Protein AF-A0A7Y0S9S0-F1 (afdb_monomer_lite)

Sequence (117 aa):
QKLNEKGEPEDAVNPLSWAILESCGQLRSTQPNLSVRYHEGLNQEFLMGCIEVIKCGFGMPAFNNDEIVIPEFIKLGVEKEDAYNYASIGCIETAVPGKWGYRCTGMSFINFARILL

Radius of gyration: 16.3 Å; chains: 1; bounding box: 31×51×34 Å

InterPro domains:
  IPR004184 Pyruvate formate lyase domain [PF02901] (8-117)
  IPR004184 Pyruvate formate lyase domain [PS51554] (1-117)
  IPR051215 Glycyl Radical Enzyme [PTHR43641] (7-116)

Foldseek 3Di:
DAADPVRDDDEDDDVVLVVVLVVCLVVLDLPDAAEDEDEPRYDPVVVVSQVSSVVSPSRDDHYDYLVPQLVVCVVVVHDNNQSRQWDADDDGFIFRPPPTGDPCVPVDDDDPVVVVD

Organism: Vibrio parahaemolyticus (NCBI:txid670)

Structure (mmCIF, N/CA/C/O backbone):
data_AF-A0A7Y0S9S0-F1
#
_entry.id   AF-A0A7Y0S9S0-F1
#
loop_
_atom_site.group_PDB
_atom_site.id
_atom_site.type_symbol
_atom_site.label_atom_id
_atom_site.label_alt_id
_atom_site.label_comp_id
_atom_site.label_asym_id
_atom_site.label_entity_id
_atom_site.label_seq_id
_atom_site.pdbx_PDB_ins_code
_atom_site.Cartn_x
_atom_site.Cartn_y
_atom_site.Cartn_z
_atom_site.occupancy
_atom_site.B_iso_or_equiv
_atom_site.auth_seq_id
_atom_site.auth_comp_id
_atom_site.auth_asym_id
_atom_site.auth_atom_id
_atom_site.pdbx_PDB_model_num
ATOM 1 N N . GLN A 1 1 ? -6.874 3.714 4.053 1.00 91.50 1 GLN A N 1
ATOM 2 C CA . GLN A 1 1 ? -7.881 4.167 5.030 1.00 91.50 1 GLN A CA 1
ATOM 3 C C . GLN A 1 1 ? -7.255 4.305 6.410 1.00 91.50 1 GLN A C 1
ATOM 5 O O . GLN A 1 1 ? -6.431 3.479 6.792 1.00 91.50 1 GLN A O 1
ATOM 10 N N . LYS A 1 2 ? -7.659 5.324 7.167 1.00 93.31 2 LYS A N 1
ATOM 11 C CA . LYS A 1 2 ? -7.406 5.459 8.610 1.00 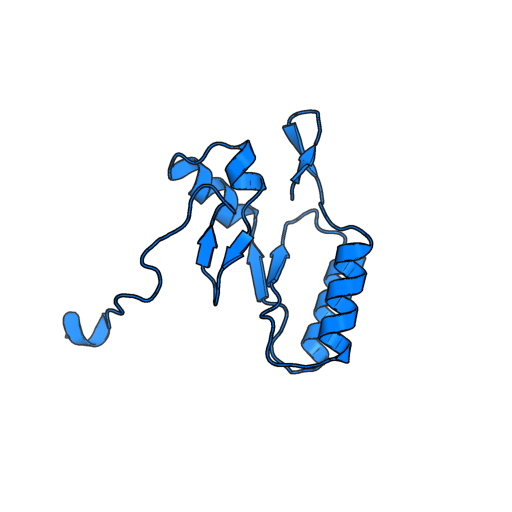93.31 2 LYS A CA 1
ATOM 12 C C . LYS A 1 2 ? -8.742 5.562 9.344 1.00 93.31 2 LYS A C 1
ATOM 14 O O . LYS A 1 2 ? -9.749 5.876 8.719 1.00 93.31 2 LYS A O 1
ATOM 19 N N . LEU A 1 3 ? -8.756 5.314 10.649 1.00 95.31 3 LEU A N 1
ATOM 20 C CA . LEU A 1 3 ? -9.943 5.569 11.466 1.00 95.31 3 LEU A CA 1
ATOM 21 C C . LEU A 1 3 ? -9.970 7.040 11.896 1.00 95.31 3 LEU A C 1
ATOM 23 O O . LEU A 1 3 ? -8.947 7.576 12.327 1.00 95.31 3 LEU A O 1
ATOM 27 N N . ASN A 1 4 ? -11.130 7.681 11.776 1.00 94.00 4 ASN A N 1
ATOM 28 C CA . ASN A 1 4 ? -11.375 9.016 12.319 1.00 94.00 4 ASN A CA 1
ATOM 29 C C . ASN A 1 4 ? -11.656 8.963 13.838 1.00 94.00 4 ASN A C 1
ATOM 31 O O . ASN A 1 4 ? -11.710 7.889 14.439 1.00 94.00 4 ASN A O 1
ATOM 35 N N . GLU A 1 5 ? -11.884 10.119 14.471 1.00 91.62 5 GLU A N 1
ATOM 36 C CA . GLU A 1 5 ? -12.188 10.213 15.915 1.00 91.62 5 GLU A CA 1
ATOM 37 C C . GLU A 1 5 ? -13.457 9.446 16.336 1.00 91.62 5 GLU A C 1
ATOM 39 O O . GLU A 1 5 ? -13.621 9.109 17.506 1.00 91.62 5 GLU A O 1
ATOM 44 N N . LYS A 1 6 ? -14.351 9.148 15.385 1.00 91.12 6 LYS A N 1
ATOM 45 C CA . LYS A 1 6 ? -15.583 8.375 15.596 1.00 91.12 6 LYS A CA 1
ATOM 46 C C . LYS A 1 6 ? -15.396 6.872 15.353 1.00 91.12 6 LYS A C 1
ATOM 48 O O . LYS A 1 6 ? -16.345 6.111 15.519 1.00 91.12 6 LYS A O 1
ATOM 53 N N . GLY A 1 7 ? -14.197 6.430 14.965 1.00 92.56 7 GLY A N 1
ATOM 54 C CA . GLY A 1 7 ? -13.908 5.031 14.642 1.00 92.56 7 GLY A CA 1
ATOM 55 C C . GLY A 1 7 ? -14.447 4.574 13.281 1.00 92.56 7 GLY A C 1
ATOM 56 O O . GLY A 1 7 ? -14.592 3.365 13.051 1.00 92.56 7 GLY A O 1
ATOM 57 N N . GLU A 1 8 ? -14.746 5.519 12.389 1.00 93.81 8 GLU A N 1
ATOM 58 C CA . GLU A 1 8 ? -15.183 5.273 11.014 1.00 93.81 8 GLU A CA 1
ATOM 59 C C . GLU A 1 8 ? -13.990 5.391 10.050 1.00 93.81 8 GLU A C 1
ATOM 61 O O . GLU A 1 8 ? -13.102 6.223 10.269 1.00 93.81 8 GLU A O 1
ATOM 66 N N . PRO A 1 9 ? -13.937 4.568 8.992 1.00 94.81 9 PRO A N 1
ATOM 67 C CA . PRO A 1 9 ? -12.878 4.649 7.999 1.00 94.81 9 PRO A CA 1
ATOM 68 C C . PRO A 1 9 ? -12.979 5.919 7.149 1.00 94.81 9 PRO A C 1
ATOM 70 O O . PRO A 1 9 ? -14.035 6.239 6.610 1.00 94.81 9 PRO A O 1
ATOM 73 N N . GLU A 1 10 ? -11.851 6.594 6.962 1.00 95.38 10 GLU A N 1
ATOM 74 C CA . GLU A 1 10 ? -11.698 7.708 6.030 1.00 95.38 10 GLU A CA 1
ATOM 75 C C . GLU A 1 10 ? -10.392 7.595 5.235 1.00 95.38 10 GLU A C 1
ATOM 77 O O . GLU A 1 10 ? -9.466 6.851 5.591 1.00 95.38 10 GLU A O 1
ATOM 82 N N . ASP A 1 11 ? -10.308 8.335 4.130 1.00 96.88 11 ASP A N 1
ATOM 83 C CA . ASP A 1 11 ? -9.075 8.413 3.361 1.00 96.88 11 ASP A CA 1
ATOM 84 C C . ASP A 1 11 ? -7.949 9.079 4.173 1.00 96.88 11 ASP A C 1
ATOM 86 O O . ASP A 1 11 ? -8.170 9.986 4.976 1.00 96.88 11 ASP A O 1
ATOM 90 N N . ALA A 1 12 ? -6.722 8.597 3.981 1.00 96.75 12 ALA A N 1
ATOM 91 C CA . ALA A 1 12 ? -5.548 9.053 4.729 1.00 96.75 12 ALA A CA 1
ATOM 92 C C . ALA A 1 12 ? -4.569 9.880 3.878 1.00 96.75 12 ALA A C 1
ATOM 94 O O . ALA A 1 12 ? -3.533 10.318 4.394 1.00 96.75 12 ALA A O 1
ATOM 95 N N . VAL A 1 13 ? -4.876 10.083 2.590 1.00 97.69 13 VAL A N 1
ATOM 96 C CA . VAL A 1 13 ? -4.058 10.889 1.678 1.00 97.69 13 VAL A CA 1
ATOM 97 C C . VAL A 1 13 ? -3.933 12.311 2.213 1.00 97.69 13 VAL A C 1
ATOM 99 O O . VAL A 1 13 ? -4.899 12.935 2.646 1.00 97.69 13 VAL A O 1
ATOM 102 N N . ASN A 1 14 ? -2.711 12.829 2.188 1.00 97.06 14 ASN A N 1
ATOM 103 C CA . ASN A 1 14 ? -2.390 14.171 2.649 1.00 97.06 14 ASN A CA 1
ATOM 104 C C . ASN A 1 14 ? -1.231 14.759 1.813 1.00 97.06 14 ASN A C 1
ATOM 106 O O . ASN A 1 14 ? -0.650 14.049 0.987 1.00 97.06 14 ASN A O 1
ATOM 110 N N . PRO A 1 15 ? -0.861 16.041 1.995 1.00 98.12 15 PRO A N 1
ATOM 111 C CA . PRO A 1 15 ? 0.201 16.666 1.203 1.00 98.12 15 PRO A CA 1
ATOM 112 C C . PRO A 1 15 ? 1.562 15.954 1.277 1.00 98.12 15 PRO A C 1
ATOM 114 O O . PRO A 1 15 ? 2.314 15.972 0.305 1.00 98.12 15 PRO A O 1
ATOM 117 N N . LEU A 1 16 ? 1.883 15.284 2.390 1.00 98.00 16 LEU A N 1
ATOM 118 C CA . LEU A 1 16 ? 3.118 14.503 2.498 1.00 98.00 16 LEU A CA 1
ATOM 119 C C . LEU A 1 16 ? 3.064 13.239 1.626 1.00 98.00 16 LEU A C 1
ATOM 121 O O . LEU A 1 16 ? 4.078 12.867 1.042 1.00 98.00 16 LEU A O 1
ATOM 125 N N . SER A 1 17 ? 1.892 12.609 1.484 1.00 97.69 17 SER A N 1
ATOM 126 C CA . SER A 1 17 ? 1.691 11.488 0.552 1.00 97.69 17 SER A CA 1
ATOM 127 C C . SER A 1 17 ? 2.050 11.885 -0.882 1.00 97.69 17 SER A C 1
ATOM 129 O O . SER A 1 17 ? 2.754 11.143 -1.563 1.00 97.69 17 SER A O 1
ATOM 131 N N . TRP A 1 18 ? 1.618 13.074 -1.313 1.00 98.06 18 TRP A N 1
ATOM 132 C CA . TRP A 1 18 ? 1.956 13.635 -2.623 1.00 98.06 18 TRP A CA 1
ATOM 133 C C . TRP A 1 18 ? 3.450 13.913 -2.764 1.00 98.06 18 TRP A C 1
ATOM 135 O O . TRP A 1 18 ? 4.067 13.448 -3.719 1.00 98.06 18 TRP A O 1
ATOM 145 N N . ALA A 1 19 ? 4.055 14.582 -1.779 1.00 98.06 19 ALA A N 1
ATOM 146 C CA . ALA A 1 19 ? 5.483 14.889 -1.805 1.00 98.06 19 ALA A CA 1
ATOM 147 C C . ALA A 1 19 ? 6.350 13.623 -1.927 1.00 98.06 19 ALA A C 1
ATOM 149 O O . ALA A 1 19 ? 7.325 13.609 -2.680 1.00 98.06 19 ALA A O 1
ATOM 150 N N . ILE A 1 20 ? 5.988 12.542 -1.226 1.00 96.88 20 ILE A N 1
ATOM 151 C CA . ILE A 1 20 ? 6.676 11.247 -1.325 1.00 96.88 20 ILE A CA 1
ATOM 152 C C . ILE A 1 20 ? 6.494 10.644 -2.723 1.00 96.88 20 ILE A C 1
ATOM 154 O O . ILE A 1 20 ? 7.475 10.236 -3.344 1.00 96.88 20 ILE A O 1
ATOM 158 N N . LEU A 1 21 ? 5.257 10.610 -3.227 1.00 96.94 21 LEU A N 1
ATOM 159 C CA . LEU A 1 21 ? 4.931 10.039 -4.533 1.00 96.94 21 LEU A CA 1
ATOM 160 C C . LEU A 1 21 ? 5.695 10.741 -5.668 1.00 96.94 21 LEU A C 1
ATOM 162 O O . LEU A 1 21 ? 6.340 10.084 -6.487 1.00 96.94 21 LEU A O 1
ATOM 166 N N . GLU A 1 22 ? 5.679 12.074 -5.674 1.00 95.94 22 GLU A N 1
ATOM 167 C CA . GLU A 1 22 ? 6.394 12.899 -6.649 1.00 95.94 22 GLU A CA 1
ATOM 168 C C . GLU A 1 22 ? 7.910 12.706 -6.553 1.00 95.94 22 GLU A C 1
ATOM 170 O O . GLU A 1 22 ? 8.575 12.520 -7.574 1.00 95.94 22 GLU A O 1
ATOM 175 N N . SER A 1 23 ? 8.455 12.675 -5.332 1.00 95.75 23 SER A N 1
ATOM 176 C CA . SER A 1 23 ? 9.887 12.449 -5.103 1.00 95.75 23 SER A CA 1
ATOM 177 C C . SER A 1 23 ? 10.337 11.099 -5.664 1.00 95.75 23 SER A C 1
ATOM 179 O O . SER A 1 23 ? 11.361 11.023 -6.344 1.00 95.75 23 SER A O 1
ATOM 181 N N . CYS A 1 24 ? 9.561 10.033 -5.442 1.00 94.25 24 CYS A N 1
ATOM 182 C CA . CYS A 1 24 ? 9.845 8.713 -6.005 1.00 94.25 24 CYS A CA 1
ATOM 183 C C . CYS A 1 24 ? 9.791 8.718 -7.540 1.00 94.25 24 CYS A C 1
ATOM 185 O O . CYS A 1 24 ? 10.699 8.187 -8.183 1.00 94.25 24 CYS A O 1
ATOM 187 N N . GLY A 1 25 ? 8.773 9.351 -8.133 1.00 94.00 25 GLY A N 1
ATOM 188 C CA . GLY A 1 25 ? 8.632 9.458 -9.589 1.00 94.00 25 GLY A CA 1
ATOM 189 C C . GLY A 1 25 ? 9.754 10.253 -10.267 1.00 94.00 25 GLY A C 1
ATOM 190 O O . GLY A 1 25 ? 10.168 9.916 -11.380 1.00 94.00 25 GLY A O 1
ATOM 191 N N . GLN A 1 26 ? 10.287 11.277 -9.593 1.00 94.75 26 GLN A N 1
ATOM 192 C CA . GLN A 1 26 ? 11.434 12.054 -10.073 1.00 94.75 26 GLN A CA 1
ATOM 193 C C . GLN A 1 26 ? 12.755 11.298 -9.911 1.00 94.75 26 GLN A C 1
ATOM 195 O O . GLN A 1 26 ? 13.566 11.276 -10.836 1.00 94.75 26 GLN A O 1
ATOM 200 N N . LEU A 1 27 ? 12.968 10.666 -8.753 1.00 94.62 27 LEU A N 1
ATOM 201 C CA . LEU A 1 27 ? 14.215 9.972 -8.440 1.00 94.62 27 LEU A CA 1
ATOM 202 C C . LEU A 1 27 ? 14.403 8.711 -9.292 1.00 94.62 27 LEU A C 1
ATOM 204 O O . LEU A 1 27 ? 15.531 8.395 -9.663 1.00 94.62 27 LEU A O 1
ATOM 208 N N . ARG A 1 28 ? 13.312 7.983 -9.584 1.00 90.19 28 ARG A N 1
ATOM 209 C CA . ARG A 1 28 ? 13.312 6.723 -10.359 1.00 90.19 28 ARG A CA 1
ATOM 210 C C . ARG A 1 28 ? 14.336 5.700 -9.854 1.00 90.19 28 ARG A C 1
ATOM 212 O O . ARG A 1 28 ? 14.887 4.913 -10.621 1.00 90.19 28 ARG A O 1
ATOM 219 N N . SER A 1 29 ? 14.606 5.734 -8.553 1.00 89.00 29 SER A N 1
ATOM 220 C CA . SER A 1 29 ? 15.487 4.787 -7.880 1.00 89.00 29 SER A CA 1
ATOM 221 C C . SER A 1 29 ? 14.725 3.503 -7.579 1.00 89.00 29 SER A C 1
ATOM 223 O O . SER A 1 29 ? 13.528 3.516 -7.299 1.00 89.00 29 SER A O 1
ATOM 225 N N . THR A 1 30 ? 15.440 2.384 -7.568 1.00 85.00 30 THR A N 1
ATOM 226 C CA . THR A 1 30 ? 14.905 1.087 -7.135 1.00 85.00 30 THR A CA 1
ATOM 227 C C . THR A 1 30 ? 14.663 1.018 -5.626 1.00 85.00 30 THR A C 1
ATOM 229 O O . THR A 1 30 ? 14.109 0.034 -5.143 1.00 85.00 30 THR A O 1
ATOM 232 N N . GLN A 1 31 ? 15.129 2.014 -4.866 1.00 89.88 31 GLN A N 1
ATOM 233 C CA . GLN A 1 31 ? 14.978 2.111 -3.415 1.00 89.88 31 GLN A CA 1
ATOM 234 C C . GLN A 1 31 ? 14.653 3.554 -2.990 1.00 89.88 31 GLN A C 1
ATOM 236 O O . GLN A 1 31 ? 15.245 4.485 -3.550 1.00 89.88 31 GLN A O 1
ATOM 241 N N . PRO A 1 32 ? 13.792 3.754 -1.975 1.00 88.88 32 PRO A N 1
ATOM 242 C CA . PRO A 1 32 ? 13.047 2.730 -1.227 1.00 88.88 32 PRO A CA 1
ATOM 243 C C . PRO A 1 32 ? 11.920 2.093 -2.059 1.00 88.88 32 PRO A C 1
ATOM 245 O O . PRO A 1 32 ? 11.480 2.673 -3.047 1.00 88.88 32 PRO A O 1
ATOM 248 N N . ASN A 1 33 ? 11.443 0.909 -1.660 1.00 89.62 33 ASN A N 1
ATOM 249 C CA . ASN A 1 33 ? 10.257 0.302 -2.271 1.00 89.62 33 ASN A CA 1
ATOM 250 C C . ASN A 1 33 ? 8.995 1.080 -1.860 1.00 89.62 33 ASN A C 1
ATOM 252 O O . ASN A 1 33 ? 8.606 1.062 -0.689 1.00 89.62 33 ASN A O 1
ATOM 256 N N . LEU A 1 34 ? 8.375 1.779 -2.812 1.00 94.06 34 LEU A N 1
ATOM 257 C CA . LEU A 1 34 ? 7.160 2.548 -2.569 1.00 94.06 34 LEU A CA 1
ATOM 258 C C . LEU A 1 34 ? 5.920 1.655 -2.687 1.00 94.06 34 LEU A C 1
ATOM 260 O O . LEU A 1 34 ? 5.659 1.058 -3.733 1.00 94.06 34 LEU A O 1
ATOM 264 N N . SER A 1 35 ? 5.110 1.646 -1.632 1.00 95.00 35 SER A N 1
ATOM 265 C CA . SER A 1 35 ? 3.787 1.022 -1.619 1.00 95.00 35 SER A CA 1
ATOM 266 C C . SER A 1 35 ? 2.706 2.052 -1.307 1.00 95.00 35 SER A C 1
ATOM 268 O O . SER A 1 35 ? 2.922 3.005 -0.558 1.00 95.00 35 SER A O 1
ATOM 270 N N . VAL A 1 36 ? 1.535 1.855 -1.903 1.00 96.62 36 VAL A N 1
ATOM 271 C CA . VAL A 1 36 ? 0.334 2.659 -1.708 1.00 96.62 36 VAL A CA 1
ATOM 272 C C . VAL A 1 36 ? -0.783 1.739 -1.242 1.00 96.62 36 VAL A C 1
ATOM 274 O O . VAL A 1 36 ? -1.065 0.703 -1.843 1.00 96.62 36 VAL A O 1
ATOM 277 N N . ARG A 1 37 ? -1.448 2.134 -0.161 1.00 97.19 37 ARG A N 1
ATOM 278 C CA . ARG A 1 37 ? -2.659 1.464 0.306 1.00 97.19 37 ARG A CA 1
ATOM 279 C C . ARG A 1 37 ? -3.851 1.952 -0.508 1.00 97.19 37 ARG A C 1
ATOM 281 O O . ARG A 1 37 ? -4.148 3.145 -0.519 1.00 97.19 37 ARG A O 1
ATOM 288 N N . TYR A 1 38 ? -4.495 1.029 -1.207 1.00 97.12 38 TYR A N 1
ATOM 289 C CA . TYR A 1 38 ? -5.668 1.271 -2.032 1.00 97.12 38 TYR A CA 1
A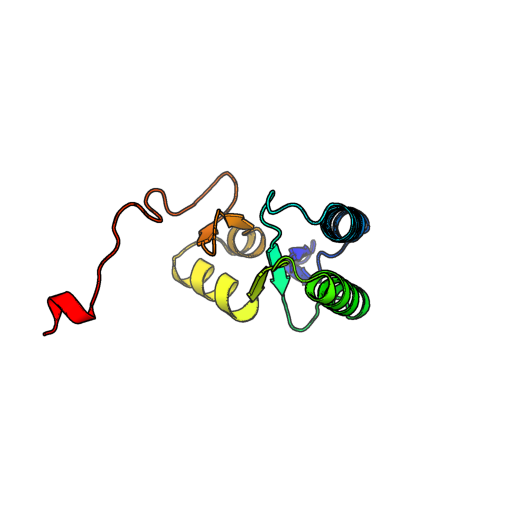TOM 290 C C . TYR A 1 38 ? -6.940 0.940 -1.262 1.00 97.12 38 TYR A C 1
ATOM 292 O O . TYR A 1 38 ? -6.987 -0.038 -0.519 1.00 97.12 38 TYR A O 1
ATOM 300 N N . HIS A 1 39 ? -7.968 1.748 -1.495 1.00 97.00 39 HIS A N 1
ATOM 301 C CA . HIS A 1 39 ? -9.339 1.466 -1.103 1.00 97.00 39 HIS A CA 1
ATOM 302 C C . HIS A 1 39 ? -10.326 2.124 -2.062 1.00 97.00 39 HIS A C 1
ATOM 304 O O . HIS A 1 39 ? -9.953 3.035 -2.802 1.00 97.00 39 HIS A O 1
ATOM 310 N N . GLU A 1 40 ? -11.585 1.697 -2.025 1.00 95.31 40 GLU A N 1
ATOM 311 C CA . GLU A 1 40 ? -12.661 2.219 -2.876 1.00 95.31 40 GLU A CA 1
ATOM 312 C C . GLU A 1 40 ? -12.836 3.743 -2.743 1.00 95.31 40 GLU A C 1
ATOM 314 O O . GLU A 1 40 ? -13.073 4.436 -3.732 1.00 95.31 40 GLU A O 1
ATOM 319 N N . GLY A 1 41 ? -12.658 4.282 -1.534 1.00 95.00 41 GLY A N 1
ATOM 320 C CA . GLY A 1 41 ? -12.775 5.712 -1.240 1.00 95.00 41 GLY A CA 1
ATOM 321 C C . GLY A 1 41 ? -11.491 6.522 -1.442 1.00 95.00 41 GLY A C 1
ATOM 322 O O . GLY A 1 41 ? -11.418 7.650 -0.952 1.00 95.00 41 GLY A O 1
ATOM 323 N N . LEU A 1 42 ? -10.450 5.961 -2.071 1.00 97.00 42 LEU A N 1
ATOM 324 C CA . LEU A 1 42 ? -9.171 6.650 -2.256 1.00 97.00 42 LEU A CA 1
ATOM 325 C C . LEU A 1 42 ? -9.361 7.904 -3.117 1.00 97.00 42 LEU A C 1
ATOM 327 O O . LEU A 1 42 ? -10.054 7.870 -4.138 1.00 97.00 42 LEU A O 1
ATOM 331 N N . ASN A 1 43 ? -8.709 9.007 -2.733 1.00 96.62 43 ASN A N 1
ATOM 332 C CA . ASN A 1 43 ? -8.716 10.232 -3.524 1.00 96.62 43 ASN A CA 1
ATOM 333 C C . ASN A 1 43 ? -8.333 9.948 -4.994 1.00 96.62 43 ASN A C 1
ATOM 335 O O . ASN A 1 43 ? -7.241 9.459 -5.290 1.00 96.62 43 ASN A O 1
ATOM 339 N N . GLN A 1 44 ? -9.248 10.268 -5.915 1.00 96.88 44 GLN A N 1
ATOM 340 C CA . GLN A 1 44 ? -9.102 9.939 -7.337 1.00 96.88 44 GLN A CA 1
ATOM 341 C C . GLN A 1 44 ? -7.928 10.668 -7.996 1.00 96.88 44 GLN A C 1
ATOM 343 O O . GLN A 1 44 ? -7.243 10.089 -8.834 1.00 96.88 44 GLN A O 1
ATOM 348 N N . GLU A 1 45 ? -7.644 11.909 -7.598 1.00 97.81 45 GLU A N 1
ATOM 349 C CA . GLU A 1 45 ? -6.493 12.651 -8.122 1.00 97.81 45 GLU A CA 1
ATOM 350 C C . GLU A 1 45 ? -5.183 11.983 -7.696 1.00 97.81 45 GLU A C 1
ATOM 352 O O . GLU A 1 45 ? -4.291 11.793 -8.521 1.00 97.81 45 GLU A O 1
ATOM 357 N N . PHE A 1 46 ? -5.091 11.541 -6.439 1.00 98.25 46 PHE A N 1
ATOM 358 C CA . PHE A 1 46 ? -3.930 10.813 -5.930 1.00 98.25 46 PHE A CA 1
ATOM 359 C C . PHE A 1 46 ? -3.746 9.466 -6.630 1.00 98.25 46 PHE A C 1
ATOM 361 O O . PHE A 1 46 ? -2.624 9.106 -6.994 1.00 98.25 46 PHE A O 1
ATOM 368 N N . LEU A 1 47 ? -4.840 8.740 -6.883 1.00 97.69 47 LEU A N 1
ATOM 369 C CA . LEU A 1 47 ? -4.798 7.508 -7.668 1.00 97.69 47 LEU A CA 1
ATOM 370 C C . LEU A 1 47 ? -4.256 7.772 -9.080 1.00 97.69 47 LEU A C 1
ATOM 372 O O . LEU A 1 47 ? -3.358 7.059 -9.525 1.00 97.69 47 LEU A O 1
ATOM 376 N N . MET A 1 48 ? -4.727 8.822 -9.756 1.00 97.88 48 MET A N 1
ATOM 377 C CA . MET A 1 48 ? -4.199 9.216 -11.066 1.00 97.88 48 MET A CA 1
ATOM 378 C C . MET A 1 48 ? -2.720 9.612 -10.999 1.00 97.88 48 MET A C 1
ATOM 380 O O . MET A 1 48 ? -1.946 9.202 -11.863 1.00 97.88 48 MET A O 1
ATOM 384 N N . GLY A 1 49 ? -2.297 10.316 -9.947 1.00 97.62 49 GLY A N 1
ATOM 385 C CA . GLY A 1 49 ? -0.885 10.602 -9.687 1.00 97.62 49 GLY A CA 1
ATOM 386 C C . GLY A 1 49 ? -0.043 9.328 -9.570 1.00 97.62 49 GLY A C 1
ATOM 387 O O . GLY A 1 49 ? 1.043 9.245 -10.143 1.00 97.62 49 GLY A O 1
ATOM 388 N N . CYS A 1 50 ? -0.563 8.291 -8.906 1.00 97.56 50 CYS A N 1
ATOM 389 C CA . CYS A 1 50 ? 0.111 6.995 -8.824 1.00 97.56 50 CYS A CA 1
ATOM 390 C C . CYS A 1 50 ? 0.278 6.359 -10.210 1.00 97.56 50 CYS A C 1
ATOM 392 O O . CYS A 1 50 ? 1.347 5.832 -10.513 1.00 97.56 50 CYS A O 1
ATOM 394 N N . ILE A 1 51 ? -0.739 6.446 -11.074 1.00 97.12 51 ILE A N 1
ATOM 395 C CA . ILE A 1 51 ? -0.656 5.951 -12.456 1.00 97.12 51 ILE A CA 1
ATOM 396 C C . ILE A 1 51 ? 0.416 6.700 -13.261 1.00 97.12 51 ILE A C 1
ATOM 398 O O . ILE A 1 51 ? 1.163 6.067 -14.008 1.00 97.12 51 ILE A O 1
ATOM 402 N N . GLU A 1 52 ? 0.550 8.018 -13.096 1.00 96.75 52 GLU A N 1
ATOM 403 C CA . GLU A 1 52 ? 1.629 8.780 -13.746 1.00 96.75 52 GLU A CA 1
ATOM 404 C C . GLU A 1 52 ? 3.024 8.331 -13.280 1.00 96.75 52 GLU A C 1
ATOM 406 O O . GLU A 1 52 ? 3.949 8.219 -14.089 1.00 96.75 52 GLU A O 1
ATOM 411 N N . VAL A 1 53 ? 3.183 7.974 -12.002 1.00 95.69 53 VAL A N 1
ATOM 412 C CA . VAL A 1 5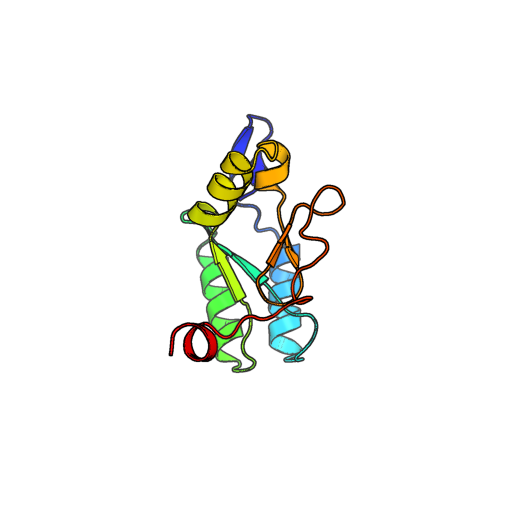3 ? 4.440 7.396 -11.498 1.00 95.69 53 VAL A CA 1
ATOM 413 C C . VAL A 1 53 ? 4.705 6.014 -12.102 1.00 95.69 53 VAL A C 1
ATOM 415 O O . VAL A 1 53 ? 5.829 5.752 -12.531 1.00 95.69 53 VAL A O 1
ATOM 418 N N . ILE A 1 54 ? 3.685 5.162 -12.250 1.00 96.19 54 ILE A N 1
ATOM 419 C CA . ILE A 1 54 ? 3.825 3.844 -12.903 1.00 96.19 54 ILE A CA 1
ATOM 420 C C . ILE A 1 54 ? 4.312 3.993 -14.343 1.00 96.19 54 ILE A C 1
ATOM 422 O O . ILE A 1 54 ? 5.196 3.249 -14.779 1.00 96.19 54 ILE A O 1
ATOM 426 N N . LYS A 1 55 ? 3.801 4.990 -15.077 1.00 95.69 55 LYS A N 1
ATOM 427 C CA . LYS A 1 55 ? 4.237 5.294 -16.451 1.00 95.69 55 LYS A CA 1
ATOM 428 C C . LYS A 1 55 ? 5.725 5.635 -16.555 1.00 95.69 55 LYS A C 1
ATOM 430 O O . LYS A 1 55 ? 6.293 5.495 -17.636 1.00 95.69 55 LYS A O 1
ATOM 435 N N . CYS A 1 56 ? 6.383 6.028 -15.462 1.00 93.94 56 CYS A N 1
ATOM 436 C CA . CYS A 1 56 ? 7.831 6.245 -15.448 1.00 93.94 56 CYS A CA 1
ATOM 437 C C . CYS A 1 56 ? 8.640 4.942 -15.614 1.00 93.94 56 CYS A C 1
ATOM 439 O O . CYS A 1 56 ? 9.842 5.015 -15.862 1.00 93.94 56 CYS A O 1
ATOM 441 N N . GLY A 1 57 ? 8.011 3.765 -15.496 1.00 93.12 57 GLY A N 1
ATOM 442 C CA . GLY A 1 57 ? 8.580 2.492 -15.952 1.00 93.12 57 GLY A CA 1
ATOM 443 C C . GLY A 1 57 ? 9.587 1.830 -15.009 1.00 93.12 57 GLY A C 1
ATOM 444 O O . GLY A 1 57 ? 10.288 0.915 -15.427 1.00 93.12 57 GLY A O 1
ATOM 445 N N . PHE A 1 58 ? 9.662 2.259 -13.746 1.00 91.81 58 PHE A N 1
ATOM 446 C CA . PHE A 1 58 ? 10.577 1.689 -12.743 1.00 91.81 58 PHE A CA 1
ATOM 447 C C . PHE A 1 58 ? 9.889 0.730 -11.749 1.00 91.81 58 PHE A C 1
ATOM 449 O O . PHE A 1 58 ? 10.511 0.286 -10.789 1.00 91.81 58 PHE A O 1
ATOM 456 N N . GLY A 1 59 ? 8.619 0.380 -11.999 1.00 88.12 59 GLY A N 1
ATOM 457 C CA . GLY A 1 59 ? 7.904 -0.694 -11.296 1.00 88.12 59 GLY A CA 1
ATOM 458 C C . GLY A 1 59 ? 7.168 -0.305 -10.007 1.00 88.12 59 GLY A C 1
ATOM 459 O O . GLY A 1 59 ? 6.704 -1.197 -9.306 1.00 88.12 59 GLY A O 1
ATOM 460 N N . MET A 1 60 ? 7.044 0.988 -9.690 1.00 92.06 60 MET A N 1
ATOM 461 C CA . MET A 1 60 ? 6.390 1.493 -8.471 1.00 92.06 60 MET A CA 1
ATOM 462 C C . MET A 1 60 ? 5.239 2.470 -8.791 1.00 92.06 60 MET A C 1
ATOM 464 O O . MET A 1 60 ? 5.250 3.062 -9.873 1.00 92.06 60 MET A O 1
ATOM 468 N N . PRO A 1 61 ? 4.301 2.713 -7.851 1.00 94.69 61 PRO A N 1
ATOM 469 C CA . PRO A 1 61 ? 4.145 2.036 -6.559 1.00 94.69 61 PRO A CA 1
ATOM 470 C C . PRO A 1 61 ? 3.504 0.644 -6.662 1.00 94.69 61 PRO A C 1
ATOM 472 O O . PRO A 1 61 ? 2.752 0.354 -7.589 1.00 94.69 61 PRO A O 1
ATOM 475 N N . ALA A 1 62 ? 3.766 -0.200 -5.662 1.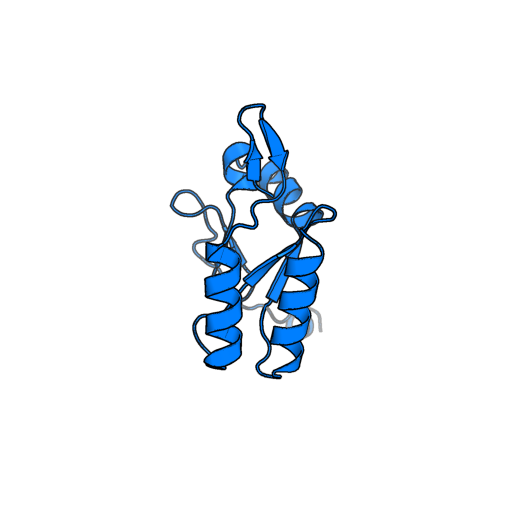00 94.81 62 ALA A N 1
ATOM 476 C CA . ALA A 1 62 ? 2.963 -1.394 -5.401 1.00 94.81 62 ALA A CA 1
ATOM 477 C C . ALA A 1 62 ? 1.650 -1.012 -4.697 1.00 94.81 62 ALA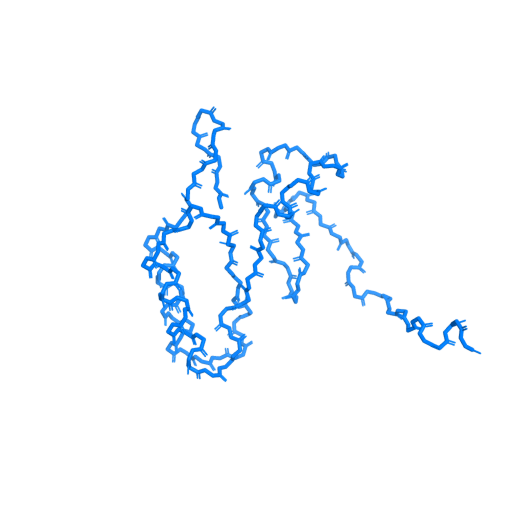 A C 1
ATOM 479 O O . ALA A 1 62 ? 1.643 -0.092 -3.880 1.00 94.81 62 ALA A O 1
ATOM 480 N N . PHE A 1 63 ? 0.556 -1.730 -4.961 1.00 95.88 63 PHE A N 1
ATOM 481 C CA . PHE A 1 63 ? -0.729 -1.487 -4.300 1.00 95.88 63 PHE A CA 1
ATOM 482 C C . PHE A 1 63 ? -1.099 -2.604 -3.327 1.00 95.88 63 PHE A C 1
ATOM 484 O O . PHE A 1 63 ? -1.078 -3.782 -3.682 1.00 95.88 63 PHE A O 1
ATOM 491 N N . ASN A 1 64 ? -1.508 -2.223 -2.119 1.00 95.69 64 ASN A N 1
ATOM 492 C CA . ASN A 1 64 ? -2.077 -3.126 -1.121 1.00 95.69 64 ASN A CA 1
ATOM 493 C C . ASN A 1 64 ? -3.547 -2.762 -0.902 1.00 95.69 64 ASN A C 1
ATOM 495 O O . ASN A 1 64 ? -3.843 -1.611 -0.609 1.00 95.69 64 ASN A O 1
ATOM 499 N N . ASN A 1 65 ? -4.456 -3.723 -1.057 1.00 96.31 65 ASN A N 1
ATOM 500 C CA . ASN A 1 65 ? -5.897 -3.494 -0.965 1.00 96.31 65 ASN A CA 1
ATOM 501 C C . ASN A 1 65 ? -6.374 -3.573 0.500 1.00 96.31 65 ASN A C 1
ATOM 503 O O . ASN A 1 65 ? -6.281 -4.632 1.126 1.00 96.31 65 ASN A O 1
ATOM 507 N N . ASP A 1 66 ? -6.893 -2.464 1.025 1.00 97.31 66 ASP A N 1
ATOM 508 C CA . ASP A 1 66 ? -7.371 -2.351 2.405 1.00 97.31 66 ASP A CA 1
ATOM 509 C C . ASP A 1 66 ? -8.604 -3.238 2.671 1.00 97.31 66 ASP A C 1
ATOM 511 O O . ASP A 1 66 ? -8.710 -3.807 3.758 1.00 97.31 66 ASP A O 1
ATOM 515 N N . GLU A 1 67 ? -9.507 -3.410 1.697 1.00 96.62 67 GLU A N 1
ATOM 516 C CA . GLU A 1 67 ? -10.707 -4.258 1.808 1.00 96.62 67 GLU A CA 1
ATOM 517 C C . GLU A 1 67 ? -10.384 -5.749 1.973 1.00 96.62 67 GLU A C 1
ATOM 519 O O . GLU A 1 67 ? -11.220 -6.511 2.456 1.00 96.62 67 GLU A O 1
ATOM 524 N N . ILE A 1 68 ? -9.179 -6.176 1.595 1.00 96.62 68 ILE A N 1
ATOM 525 C CA . ILE A 1 68 ? -8.695 -7.546 1.797 1.00 96.62 68 ILE A CA 1
ATOM 526 C C . ILE A 1 68 ? -7.805 -7.634 3.032 1.00 96.62 68 ILE A C 1
ATOM 528 O O . ILE A 1 68 ? -7.964 -8.530 3.861 1.00 96.62 68 ILE A O 1
ATOM 532 N N . VAL A 1 69 ? -6.854 -6.711 3.163 1.00 95.50 69 VAL A N 1
ATOM 533 C CA . VAL A 1 69 ? -5.819 -6.794 4.194 1.00 95.50 69 VAL A CA 1
ATOM 534 C C . VAL A 1 69 ? -6.405 -6.571 5.589 1.00 95.50 69 VAL A C 1
ATOM 536 O O . VAL A 1 69 ? -6.130 -7.355 6.498 1.00 95.50 69 VAL A O 1
ATOM 539 N N . ILE A 1 70 ? -7.238 -5.542 5.773 1.00 96.38 70 ILE A N 1
ATOM 540 C CA . ILE A 1 70 ? -7.757 -5.166 7.097 1.00 96.38 70 ILE A CA 1
ATOM 541 C C . ILE A 1 70 ? -8.654 -6.267 7.693 1.00 96.38 70 ILE A C 1
ATOM 543 O O . ILE A 1 70 ? -8.426 -6.637 8.849 1.00 96.38 70 ILE A O 1
ATOM 547 N N . PRO A 1 71 ? -9.628 -6.851 6.961 1.00 96.50 71 PRO A N 1
ATOM 548 C CA . PRO A 1 71 ? -10.440 -7.935 7.512 1.00 96.50 71 PRO A CA 1
ATOM 549 C C . PRO A 1 71 ? -9.626 -9.175 7.890 1.00 96.50 71 PRO A C 1
ATOM 551 O O . PRO A 1 71 ? -9.921 -9.804 8.906 1.00 96.50 71 PRO A O 1
ATOM 554 N N . GLU A 1 72 ? -8.582 -9.517 7.126 1.00 95.38 72 GLU A N 1
ATOM 555 C CA . GLU A 1 72 ? -7.711 -10.649 7.464 1.00 95.38 72 GLU A CA 1
ATOM 556 C C . GLU A 1 72 ? -6.872 -10.373 8.721 1.00 95.38 72 GLU A C 1
ATOM 558 O O . GLU A 1 72 ? -6.733 -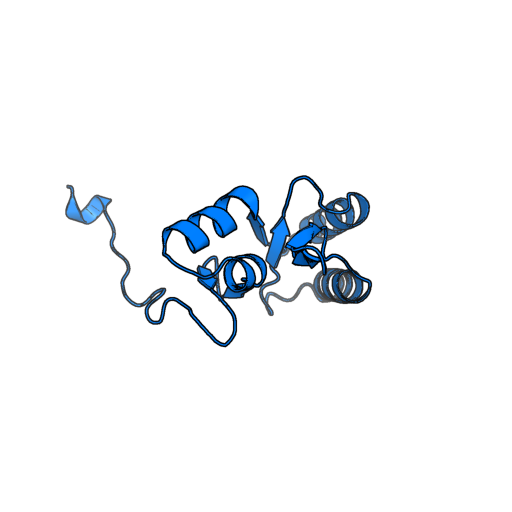11.261 9.559 1.00 95.38 72 GLU A O 1
ATOM 563 N N . PHE A 1 73 ? -6.396 -9.141 8.931 1.00 94.62 73 PHE A N 1
ATOM 564 C CA . PHE A 1 73 ? -5.766 -8.754 10.200 1.00 94.62 73 PHE A CA 1
ATOM 565 C C . PHE A 1 73 ? -6.705 -8.950 11.395 1.00 94.62 73 PHE A C 1
ATOM 567 O O . PHE A 1 73 ? -6.320 -9.566 12.390 1.00 94.62 73 PHE A O 1
ATOM 574 N N . ILE A 1 74 ? -7.948 -8.476 11.282 1.00 95.12 74 ILE A N 1
ATOM 575 C CA . ILE A 1 74 ? -8.955 -8.606 12.346 1.00 95.12 74 ILE A CA 1
ATOM 576 C C . ILE A 1 74 ? -9.254 -10.084 12.624 1.00 95.12 74 ILE A C 1
ATOM 578 O O . ILE A 1 74 ? -9.311 -10.511 13.775 1.00 95.12 74 ILE A O 1
ATOM 582 N N . LYS A 1 75 ? -9.386 -10.899 11.574 1.00 95.44 75 LYS A N 1
ATOM 583 C CA . LYS A 1 75 ? -9.604 -12.349 11.679 1.00 95.44 75 LYS A CA 1
ATOM 584 C C . LYS A 1 75 ? -8.439 -13.084 12.348 1.00 95.44 75 LYS A C 1
ATOM 586 O O . LYS A 1 75 ? -8.667 -14.078 13.032 1.00 95.44 75 LYS A O 1
ATOM 591 N N . LEU A 1 76 ? -7.210 -12.594 12.183 1.00 92.56 76 LEU A N 1
ATOM 592 C CA . LEU A 1 76 ? -6.024 -13.085 12.892 1.00 92.56 76 LEU A CA 1
ATOM 593 C C . LEU A 1 76 ? -5.952 -12.613 14.358 1.00 92.56 76 LEU A C 1
ATOM 595 O O . LEU A 1 76 ? -5.024 -12.995 15.069 1.00 92.56 76 LEU A O 1
ATOM 599 N N . GLY A 1 77 ? -6.923 -11.820 14.822 1.00 92.94 77 GLY A N 1
ATOM 600 C CA . GLY A 1 77 ? -7.007 -11.325 16.195 1.00 92.94 77 GLY A CA 1
ATOM 601 C C . GLY A 1 77 ? -6.245 -10.023 16.440 1.00 92.94 77 GLY A C 1
ATOM 602 O O . GLY A 1 77 ? -5.982 -9.692 17.592 1.00 92.94 77 GLY A O 1
ATOM 603 N N . VAL A 1 78 ? -5.862 -9.293 15.388 1.00 93.50 78 VAL A N 1
ATOM 604 C CA . VAL A 1 78 ? -5.304 -7.944 15.540 1.00 93.50 78 VAL A CA 1
ATOM 605 C C . VAL A 1 78 ? -6.431 -6.964 15.855 1.00 93.50 78 VAL A C 1
ATOM 607 O O . VAL A 1 78 ? -7.470 -6.973 15.194 1.00 93.50 78 VAL A O 1
ATOM 610 N N . GLU A 1 79 ? -6.209 -6.112 16.857 1.00 94.88 79 GLU A N 1
ATOM 611 C CA . GLU A 1 79 ? -7.154 -5.064 17.250 1.00 94.88 79 GLU A CA 1
ATOM 612 C C . GLU A 1 79 ? -7.517 -4.176 16.057 1.00 94.88 79 GLU A C 1
ATOM 614 O O . GLU A 1 79 ? -6.670 -3.870 15.211 1.00 94.88 79 GLU A O 1
ATOM 619 N N . LYS A 1 80 ? -8.777 -3.738 15.983 1.00 94.69 80 LYS A N 1
ATOM 620 C CA . LYS A 1 80 ? -9.289 -2.974 14.836 1.00 94.69 80 LYS A CA 1
ATOM 621 C C . LYS A 1 80 ? -8.429 -1.736 14.574 1.00 94.69 80 LYS A C 1
ATOM 623 O O . LYS A 1 80 ? -8.029 -1.489 13.440 1.00 94.69 80 LYS A O 1
ATOM 628 N N . GLU A 1 81 ? -8.099 -0.979 15.611 1.00 94.44 81 GLU A N 1
ATOM 629 C CA . GLU A 1 81 ? -7.302 0.246 15.516 1.00 94.44 81 GLU A CA 1
ATOM 630 C C . GLU A 1 81 ? -5.901 -0.019 14.956 1.00 94.44 81 GLU A C 1
ATOM 632 O O . GLU A 1 81 ? -5.352 0.801 14.217 1.00 94.44 81 GLU A O 1
ATOM 637 N N . ASP A 1 82 ? -5.340 -1.186 15.258 1.00 95.12 82 ASP A N 1
ATOM 638 C CA . ASP A 1 82 ? -4.031 -1.608 14.775 1.00 95.12 82 ASP A CA 1
ATOM 639 C C . ASP A 1 82 ? -4.091 -2.136 13.345 1.00 95.12 82 ASP A C 1
ATOM 641 O O . ASP A 1 82 ? -3.223 -1.811 12.533 1.00 95.12 82 ASP A O 1
ATOM 645 N N . ALA A 1 83 ? -5.154 -2.864 13.004 1.00 95.56 83 ALA A N 1
ATOM 646 C CA . ALA A 1 83 ? -5.404 -3.336 11.651 1.00 95.56 83 ALA A CA 1
ATOM 647 C C . ALA A 1 83 ? -5.518 -2.167 10.662 1.00 95.56 83 ALA A C 1
ATOM 649 O O . ALA A 1 83 ? -4.923 -2.221 9.594 1.00 95.56 83 ALA A O 1
ATOM 650 N N . TYR A 1 84 ? -6.197 -1.069 11.013 1.00 96.19 84 TYR A N 1
ATOM 651 C CA . TYR A 1 84 ? -6.290 0.112 10.138 1.00 96.19 84 TYR A CA 1
ATOM 652 C C . TYR A 1 84 ? -4.968 0.891 10.002 1.00 96.19 84 TYR A C 1
ATOM 654 O O . TYR A 1 84 ? -4.777 1.613 9.019 1.00 96.19 84 TYR A O 1
ATOM 662 N N . ASN A 1 85 ? -4.036 0.713 10.941 1.00 95.62 85 ASN A N 1
ATOM 663 C CA . ASN A 1 85 ? -2.709 1.336 10.946 1.00 95.62 85 ASN A CA 1
ATOM 664 C C . ASN A 1 85 ? -1.602 0.422 10.393 1.00 95.62 85 ASN A C 1
ATOM 666 O O . ASN A 1 85 ? -0.416 0.684 10.605 1.00 95.62 85 ASN A O 1
ATOM 670 N N . TYR A 1 86 ? -1.962 -0.640 9.669 1.00 95.44 86 TYR A N 1
ATOM 671 C CA . TYR A 1 86 ? -0.974 -1.510 9.045 1.00 95.44 86 TYR A CA 1
ATOM 672 C C . TYR A 1 86 ? -0.118 -0.769 8.001 1.00 95.44 86 TYR A C 1
ATOM 674 O O . TYR A 1 86 ? -0.544 0.213 7.378 1.00 95.44 86 TYR A O 1
ATOM 682 N N . ALA A 1 87 ? 1.083 -1.295 7.775 1.00 93.75 87 ALA A N 1
ATOM 683 C CA . ALA A 1 87 ? 1.989 -0.886 6.713 1.00 93.75 87 ALA A CA 1
ATOM 684 C C . ALA A 1 87 ? 2.543 -2.106 5.970 1.00 93.75 87 ALA A C 1
ATOM 686 O O . ALA A 1 87 ? 2.573 -3.223 6.499 1.00 93.75 87 ALA A O 1
ATOM 687 N N . SER A 1 88 ? 3.010 -1.869 4.749 1.00 91.44 88 SER A N 1
ATOM 688 C CA . SER A 1 88 ? 3.721 -2.871 3.961 1.00 91.44 88 SER A CA 1
ATOM 689 C C . SER A 1 88 ? 5.194 -2.920 4.373 1.00 91.44 88 SER A C 1
ATOM 691 O O . SER A 1 88 ? 5.823 -1.888 4.610 1.00 91.44 88 SER A O 1
ATOM 693 N N . ILE A 1 89 ? 5.748 -4.124 4.471 1.00 88.25 89 ILE A N 1
ATOM 694 C CA . ILE A 1 89 ? 7.131 -4.408 4.847 1.00 88.25 89 ILE A CA 1
ATOM 695 C C . ILE A 1 89 ? 7.800 -5.142 3.692 1.00 88.25 89 ILE A C 1
ATOM 697 O O . ILE A 1 89 ? 7.310 -6.170 3.242 1.00 88.25 89 ILE A O 1
ATOM 701 N N . GLY A 1 90 ? 8.964 -4.655 3.264 1.00 85.50 90 GLY A N 1
ATOM 702 C CA . GLY A 1 90 ? 9.792 -5.365 2.294 1.00 85.50 90 GLY A CA 1
ATOM 703 C C . GLY A 1 90 ? 9.145 -5.441 0.913 1.00 85.50 90 GLY A C 1
ATOM 704 O O . GLY A 1 90 ? 9.063 -4.428 0.217 1.00 85.50 90 GLY A O 1
ATOM 705 N N . CYS A 1 91 ? 8.763 -6.648 0.492 1.00 85.44 91 CYS A N 1
ATOM 706 C CA . CYS A 1 91 ? 8.266 -6.904 -0.855 1.00 85.44 91 CYS A CA 1
ATOM 707 C C . CYS A 1 91 ? 6.751 -6.710 -0.939 1.00 85.44 91 CYS A C 1
ATOM 709 O O . CYS A 1 91 ? 6.291 -5.839 -1.674 1.00 85.44 91 CYS A O 1
ATOM 711 N N . ILE A 1 92 ? 5.986 -7.525 -0.212 1.00 88.19 92 ILE A N 1
ATOM 712 C CA . ILE A 1 92 ? 4.511 -7.544 -0.252 1.00 88.19 92 ILE A CA 1
ATOM 713 C C . ILE A 1 92 ? 3.877 -7.784 1.119 1.00 88.19 92 ILE A C 1
ATOM 715 O O . ILE A 1 92 ? 2.654 -7.780 1.250 1.00 88.19 92 ILE A O 1
ATOM 719 N N . GLU A 1 93 ? 4.696 -8.038 2.131 1.00 89.75 93 GLU A N 1
ATOM 720 C CA . GLU A 1 93 ? 4.248 -8.429 3.451 1.00 89.75 93 GLU A CA 1
ATOM 721 C C . GLU A 1 93 ? 3.564 -7.258 4.149 1.00 89.75 93 GLU A C 1
ATOM 723 O O . GLU A 1 93 ? 3.938 -6.107 3.955 1.00 89.75 93 GLU A O 1
ATOM 728 N N . THR A 1 94 ? 2.577 -7.535 4.996 1.00 92.44 94 THR A N 1
ATOM 729 C CA . THR A 1 94 ? 1.882 -6.504 5.773 1.00 92.44 94 THR A CA 1
ATOM 730 C C . THR A 1 94 ? 2.037 -6.769 7.261 1.00 92.44 94 THR A C 1
ATOM 732 O O . THR A 1 94 ? 2.021 -7.915 7.715 1.00 92.44 94 THR A O 1
ATOM 735 N N . ALA A 1 95 ? 2.183 -5.703 8.040 1.00 92.81 95 ALA A N 1
ATOM 736 C CA . ALA A 1 95 ? 2.361 -5.771 9.486 1.00 92.81 95 ALA A CA 1
ATOM 737 C C . ALA A 1 95 ? 1.842 -4.499 10.170 1.00 92.81 95 ALA A C 1
ATOM 739 O O . ALA A 1 95 ? 1.589 -3.493 9.513 1.00 92.81 95 ALA A O 1
ATOM 740 N N . VAL A 1 96 ? 1.737 -4.530 11.496 1.00 93.56 96 VAL A N 1
ATOM 741 C CA . VAL A 1 96 ? 1.431 -3.374 12.345 1.00 93.56 96 VAL A CA 1
ATOM 742 C C . VAL A 1 96 ? 2.746 -2.776 12.865 1.00 93.56 96 VAL A C 1
ATOM 744 O O . VAL A 1 96 ? 3.406 -3.396 13.714 1.00 93.56 96 VAL A O 1
ATOM 747 N N . PRO A 1 97 ? 3.151 -1.580 12.398 1.00 91.56 97 PRO A N 1
ATOM 748 C CA . PRO A 1 97 ? 4.403 -0.952 12.807 1.00 91.56 97 PRO A CA 1
ATOM 749 C C . PRO A 1 97 ? 4.561 -0.877 14.330 1.00 91.56 97 PRO A C 1
ATOM 751 O O . PRO A 1 97 ? 3.679 -0.407 15.044 1.00 91.56 97 PRO A O 1
ATOM 754 N N . GLY A 1 98 ? 5.697 -1.360 14.836 1.00 89.69 98 GLY A N 1
ATOM 755 C CA . GLY A 1 98 ? 6.039 -1.303 16.262 1.00 89.69 98 GLY A CA 1
ATOM 756 C C . GLY A 1 98 ? 5.265 -2.254 17.184 1.00 89.69 98 GLY A C 1
ATOM 757 O O . GLY A 1 98 ? 5.570 -2.285 18.373 1.00 89.69 98 GLY A O 1
ATOM 758 N N . LYS A 1 99 ? 4.309 -3.044 16.675 1.00 89.94 99 LYS A N 1
ATOM 759 C CA . LYS A 1 99 ? 3.482 -3.941 17.503 1.00 89.94 99 LYS A CA 1
ATOM 760 C C . LYS A 1 99 ? 3.542 -5.393 17.063 1.00 89.94 99 LYS A C 1
ATOM 762 O O . LYS A 1 99 ? 3.854 -6.274 17.861 1.00 89.94 99 LYS A O 1
ATOM 767 N N . TRP A 1 100 ? 3.247 -5.649 15.794 1.00 83.19 100 TRP A N 1
ATOM 768 C CA . TRP A 1 100 ? 3.083 -7.003 15.291 1.00 83.19 100 TRP A CA 1
ATOM 769 C C . TRP A 1 100 ? 3.552 -7.098 13.853 1.00 83.19 100 TRP A C 1
ATOM 771 O O . TRP A 1 100 ? 3.222 -6.262 13.025 1.00 83.19 100 TRP A O 1
ATOM 781 N N . GLY A 1 101 ? 4.292 -8.147 13.540 1.00 76.88 101 GLY A N 1
ATOM 782 C CA . GLY A 1 101 ? 4.689 -8.460 12.181 1.00 76.88 101 GLY A CA 1
ATOM 783 C C . GLY A 1 101 ? 5.188 -9.888 12.113 1.00 76.88 101 GLY A C 1
ATOM 784 O O . GLY A 1 101 ? 5.591 -10.478 13.122 1.00 76.88 101 GLY A O 1
ATOM 785 N N . TYR A 1 102 ? 5.166 -10.453 10.917 1.00 70.12 102 TYR A N 1
ATOM 786 C CA . TYR A 1 102 ? 5.683 -11.788 10.686 1.00 70.12 102 TYR A CA 1
ATOM 787 C C . TYR A 1 102 ? 7.210 -11.782 10.861 1.00 70.12 102 TYR A C 1
ATOM 789 O O . TYR A 1 102 ? 7.946 -11.322 9.997 1.00 70.12 102 TYR A O 1
ATOM 797 N N . ARG A 1 103 ? 7.716 -12.301 11.988 1.00 60.56 103 ARG A N 1
ATOM 798 C CA . ARG A 1 103 ? 9.167 -12.335 12.280 1.00 60.56 103 ARG A CA 1
ATOM 799 C C . ARG A 1 103 ? 9.986 -13.229 11.334 1.00 60.56 103 ARG A C 1
ATOM 801 O O . ARG A 1 103 ? 11.209 -13.180 11.385 1.00 60.56 103 ARG A O 1
ATOM 808 N N . CYS A 1 104 ? 9.332 -14.039 10.500 1.00 63.22 104 CYS A N 1
ATOM 809 C CA . CYS A 1 104 ? 9.972 -15.057 9.664 1.00 63.22 104 CYS A CA 1
ATOM 810 C C . CYS A 1 104 ? 9.635 -14.937 8.168 1.00 63.22 104 CYS A C 1
ATOM 812 O O . CYS A 1 104 ? 9.782 -15.922 7.441 1.00 63.22 104 CYS A O 1
ATOM 814 N N . THR A 1 105 ? 9.138 -13.795 7.685 1.00 66.31 105 THR A N 1
ATOM 815 C CA . THR A 1 105 ? 8.839 -13.649 6.253 1.00 66.31 105 THR A CA 1
ATOM 816 C C . THR A 1 105 ? 10.111 -13.784 5.425 1.00 66.31 105 THR A C 1
ATOM 818 O O . THR A 1 105 ? 11.124 -13.148 5.695 1.00 66.31 105 THR A O 1
ATOM 821 N N . GLY A 1 106 ? 10.083 -14.712 4.467 1.00 66.69 106 GLY A N 1
ATOM 822 C CA . GLY A 1 106 ? 11.235 -15.041 3.629 1.00 66.69 106 GLY A CA 1
ATOM 823 C C . GLY A 1 106 ? 12.278 -15.980 4.252 1.00 66.69 106 GLY A C 1
ATOM 824 O O . GLY A 1 106 ? 13.293 -16.237 3.612 1.00 66.69 106 GLY A O 1
ATOM 825 N N . MET A 1 107 ? 12.063 -16.542 5.452 1.00 75.75 107 MET A N 1
ATOM 826 C CA . MET A 1 107 ? 13.015 -17.515 6.027 1.00 75.75 107 MET A CA 1
ATOM 827 C C . MET A 1 107 ? 12.916 -18.920 5.418 1.00 75.75 107 MET A C 1
ATOM 829 O O . MET A 1 107 ? 13.832 -19.730 5.553 1.00 75.75 107 MET A O 1
ATOM 833 N N . SER A 1 108 ? 11.805 -19.254 4.768 1.00 83.00 108 SER A N 1
ATOM 834 C CA . SER A 1 108 ? 11.617 -20.553 4.121 1.00 83.00 108 SER A CA 1
ATOM 835 C C . SER A 1 108 ? 10.731 -20.397 2.898 1.00 83.00 108 SER A C 1
ATOM 837 O O . SER A 1 108 ? 9.632 -19.857 2.985 1.00 83.00 108 SER A O 1
ATOM 839 N N . PHE A 1 109 ? 11.213 -20.894 1.763 1.00 88.19 109 PHE A N 1
ATOM 840 C CA . PHE A 1 109 ? 10.471 -20.930 0.511 1.00 88.19 109 PHE A CA 1
ATOM 841 C C . PHE A 1 109 ? 10.216 -22.382 0.138 1.00 88.19 109 PHE A C 1
ATOM 843 O O . PHE A 1 109 ? 11.139 -23.195 0.085 1.00 88.19 109 PHE A O 1
ATOM 850 N N . ILE A 1 110 ? 8.952 -22.706 -0.113 1.00 89.94 110 ILE A N 1
ATOM 851 C CA . ILE A 1 110 ? 8.516 -24.055 -0.449 1.00 89.94 110 ILE A CA 1
ATOM 852 C C . ILE A 1 110 ? 8.065 -24.056 -1.906 1.00 89.94 110 ILE A C 1
ATOM 854 O O . ILE A 1 110 ? 7.109 -23.378 -2.273 1.00 89.94 110 ILE A O 1
ATOM 858 N N . ASN A 1 111 ? 8.747 -24.835 -2.745 1.00 94.12 111 ASN A N 1
ATOM 859 C CA . ASN A 1 111 ? 8.308 -25.069 -4.115 1.00 94.12 111 ASN A CA 1
ATOM 860 C C . ASN A 1 111 ? 7.307 -26.232 -4.138 1.00 94.12 111 ASN A C 1
ATOM 862 O O . ASN A 1 111 ? 7.712 -27.395 -4.143 1.00 94.12 111 ASN A O 1
ATOM 866 N N . PHE A 1 112 ? 6.011 -25.915 -4.178 1.00 94.56 112 PHE A N 1
ATOM 867 C CA . PHE A 1 112 ? 4.944 -26.920 -4.196 1.00 94.56 112 PHE A CA 1
ATOM 868 C C . PHE A 1 112 ? 5.052 -27.901 -5.370 1.00 94.56 112 PHE A C 1
ATOM 870 O O . PHE A 1 112 ? 4.826 -29.091 -5.171 1.00 94.56 112 PHE A O 1
ATOM 877 N N . ALA A 1 113 ? 5.463 -27.449 -6.560 1.00 95.94 113 ALA A N 1
ATOM 878 C CA . ALA A 1 113 ? 5.582 -28.325 -7.728 1.00 95.94 113 ALA A CA 1
ATOM 879 C C . ALA A 1 113 ? 6.646 -29.418 -7.539 1.00 95.94 113 ALA A C 1
ATOM 881 O O . ALA A 1 113 ? 6.487 -30.512 -8.058 1.00 95.94 113 ALA A O 1
ATOM 882 N N . ARG A 1 114 ? 7.708 -29.148 -6.768 1.00 94.69 114 ARG A N 1
ATOM 883 C CA . ARG A 1 114 ? 8.750 -30.140 -6.447 1.00 94.69 114 ARG A CA 1
ATOM 884 C C . ARG A 1 114 ? 8.333 -31.123 -5.347 1.00 94.69 114 ARG A C 1
ATOM 886 O O . ARG A 1 114 ? 8.958 -32.162 -5.204 1.00 94.69 114 ARG A O 1
ATOM 893 N N . ILE A 1 115 ? 7.360 -30.756 -4.516 1.00 95.12 115 ILE A N 1
ATOM 894 C CA . ILE A 1 115 ? 6.924 -31.577 -3.376 1.00 95.12 115 ILE A CA 1
ATOM 895 C C . ILE A 1 115 ? 5.772 -32.498 -3.763 1.00 95.12 115 ILE A C 1
ATOM 897 O O . ILE A 1 115 ? 5.666 -33.597 -3.231 1.00 95.12 115 ILE A O 1
ATOM 901 N N . LEU A 1 116 ? 4.890 -32.029 -4.646 1.00 93.81 116 LEU A N 1
ATOM 902 C CA . LEU A 1 116 ? 3.673 -32.743 -5.027 1.00 93.81 116 LEU A CA 1
ATOM 903 C C . LEU A 1 116 ? 3.850 -33.667 -6.247 1.00 93.81 116 LEU A C 1
ATOM 905 O O . LEU A 1 116 ? 2.934 -34.435 -6.534 1.00 93.81 116 LEU A O 1
ATOM 909 N N . LEU A 1 117 ? 4.984 -33.583 -6.954 1.00 83.94 117 LEU A N 1
ATOM 910 C CA . LEU A 1 117 ? 5.365 -34.431 -8.094 1.00 83.94 117 LEU A CA 1
ATOM 911 C C . LEU A 1 117 ? 6.566 -35.304 -7.724 1.00 83.94 117 LEU A C 1
ATOM 913 O O . LEU A 1 117 ? 6.579 -36.476 -8.159 1.00 83.94 117 LEU A O 1
#

Secondary structure (DSSP, 8-state):
-EE-TTS-EE----HHHHHHHHHHHHH--S-S--EEEE-TTS-HHHHHHHHHHHHTSS---EEEEHHHHHHHHHHTT--HHHHHT-EEETTTEEEBTTTB--TTTTS----HHHHH-

pLDDT: mean 92.47, std 7.06, range [60.56, 98.25]